Protein AF-A0A3N9US59-F1 (afdb_monomer_lite)

Organism: NCBI:txid720633

Structure (mmCIF, N/CA/C/O backbone):
data_AF-A0A3N9US59-F1
#
_entry.id   AF-A0A3N9US59-F1
#
loop_
_atom_site.group_PDB
_atom_site.id
_atom_site.type_symbol
_atom_site.label_atom_id
_atom_site.label_alt_id
_atom_site.label_comp_id
_atom_site.label_asym_id
_atom_site.label_entity_id
_atom_site.label_seq_id
_atom_site.pdbx_PDB_ins_code
_atom_site.Cartn_x
_atom_site.Cartn_y
_atom_site.Cart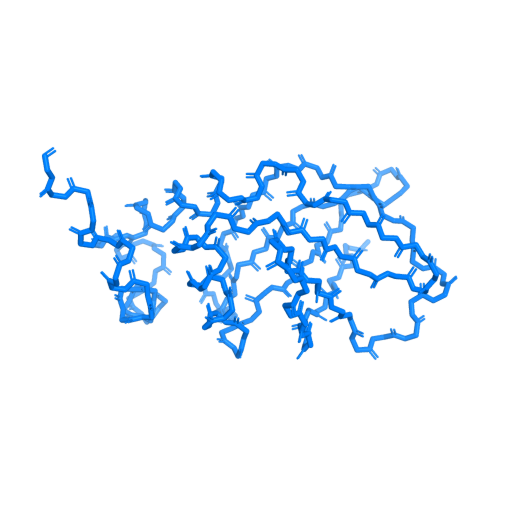n_z
_atom_site.occupancy
_atom_site.B_iso_or_equiv
_atom_site.auth_seq_id
_atom_site.auth_comp_id
_atom_site.auth_asym_id
_atom_site.auth_atom_id
_atom_site.pdbx_PDB_model_num
ATOM 1 N N . MET A 1 1 ? 19.021 8.739 -1.076 1.00 59.81 1 MET A N 1
ATOM 2 C CA . MET A 1 1 ? 17.761 9.333 -0.559 1.00 59.81 1 MET A CA 1
ATOM 3 C C . MET A 1 1 ? 16.686 8.454 -1.142 1.00 59.81 1 MET A C 1
ATOM 5 O O . MET A 1 1 ? 16.711 8.283 -2.350 1.00 59.81 1 MET A O 1
ATOM 9 N N . ARG A 1 2 ? 15.865 7.813 -0.308 1.00 83.31 2 ARG A N 1
ATOM 10 C CA . ARG A 1 2 ? 14.909 6.811 -0.794 1.00 83.31 2 ARG A CA 1
ATOM 11 C C . ARG A 1 2 ? 13.789 7.516 -1.550 1.00 83.31 2 ARG A C 1
ATOM 13 O O . ARG A 1 2 ? 13.284 8.521 -1.047 1.00 83.31 2 ARG A O 1
ATOM 20 N N . ASN A 1 3 ? 13.436 7.017 -2.730 1.00 91.38 3 ASN A N 1
ATOM 21 C CA . ASN A 1 3 ? 12.311 7.560 -3.480 1.00 91.38 3 ASN A CA 1
ATOM 22 C C . ASN A 1 3 ? 11.003 7.024 -2.894 1.00 91.38 3 ASN A C 1
ATOM 24 O O . ASN A 1 3 ? 10.934 5.877 -2.444 1.00 91.38 3 ASN A O 1
ATOM 28 N N . ILE A 1 4 ? 9.976 7.869 -2.892 1.00 93.25 4 ILE A N 1
ATOM 29 C CA . ILE A 1 4 ? 8.616 7.502 -2.502 1.00 93.25 4 ILE A CA 1
ATOM 30 C C . ILE A 1 4 ? 7.726 7.807 -3.693 1.00 93.25 4 ILE A C 1
ATOM 32 O O . ILE A 1 4 ? 7.566 8.969 -4.056 1.00 93.25 4 ILE A O 1
ATOM 36 N N . TYR A 1 5 ? 7.165 6.762 -4.285 1.00 94.19 5 TYR A N 1
ATOM 37 C CA . TYR A 1 5 ? 6.233 6.866 -5.392 1.00 94.19 5 TYR A CA 1
ATOM 38 C C . TYR A 1 5 ? 4.818 6.677 -4.867 1.00 94.19 5 TYR A C 1
ATOM 40 O O . TYR A 1 5 ? 4.463 5.602 -4.381 1.00 94.19 5 TYR A O 1
ATOM 48 N N . THR A 1 6 ? 4.005 7.721 -4.954 1.00 95.12 6 THR A N 1
ATOM 49 C CA . THR A 1 6 ? 2.625 7.675 -4.470 1.00 95.12 6 THR A CA 1
ATOM 50 C C . THR A 1 6 ? 1.707 7.076 -5.529 1.00 95.12 6 THR A C 1
ATOM 52 O O . THR A 1 6 ? 1.669 7.529 -6.676 1.00 95.12 6 THR A O 1
ATOM 55 N N . VAL A 1 7 ? 0.947 6.061 -5.128 1.00 95.94 7 VAL A N 1
ATOM 56 C CA . VAL A 1 7 ? -0.148 5.496 -5.914 1.00 95.94 7 VAL A CA 1
ATOM 57 C C . VAL A 1 7 ? -1.356 6.414 -5.788 1.00 95.94 7 VAL A C 1
ATOM 59 O O . VAL A 1 7 ? -1.834 6.681 -4.688 1.00 95.94 7 VAL A O 1
ATOM 62 N N . GLU A 1 8 ? -1.865 6.888 -6.921 1.00 91.00 8 GLU A N 1
ATOM 63 C CA . GLU A 1 8 ? -3.009 7.811 -6.952 1.00 91.00 8 GLU A CA 1
ATOM 64 C C . GLU A 1 8 ? -4.187 7.280 -7.769 1.00 91.00 8 GLU A C 1
ATOM 66 O O . GLU A 1 8 ? -5.315 7.743 -7.604 1.00 91.00 8 GLU A O 1
ATOM 71 N N . GLN A 1 9 ? -3.939 6.312 -8.652 1.00 93.94 9 GLN A N 1
ATOM 72 C CA . GLN A 1 9 ? -4.949 5.749 -9.537 1.00 93.94 9 GLN A CA 1
ATOM 73 C C . GLN A 1 9 ? -4.898 4.229 -9.497 1.00 93.94 9 GLN A C 1
ATOM 75 O O . GLN A 1 9 ? -3.841 3.626 -9.294 1.00 93.94 9 GLN A O 1
ATOM 80 N N . PHE A 1 10 ? -6.055 3.619 -9.722 1.00 96.44 10 PHE A N 1
ATOM 81 C CA . PHE A 1 10 ? -6.185 2.183 -9.866 1.00 96.44 10 PHE A CA 1
ATOM 82 C C . PHE A 1 10 ? -7.267 1.839 -10.887 1.00 96.44 10 PHE A C 1
ATOM 84 O O . PHE A 1 10 ? -8.225 2.591 -11.076 1.00 96.44 10 PHE A O 1
ATOM 91 N N . GLU A 1 11 ? -7.126 0.680 -11.515 1.00 96.88 11 GLU A N 1
ATOM 92 C CA . GLU A 1 11 ? -8.121 0.092 -12.401 1.00 96.88 11 GLU A CA 1
ATOM 93 C C . GLU A 1 11 ? -8.286 -1.391 -12.063 1.00 96.88 11 GLU A C 1
ATOM 95 O O . GLU A 1 11 ? -7.302 -2.107 -11.876 1.00 96.88 11 GLU A O 1
ATOM 100 N N . ILE A 1 12 ? -9.532 -1.860 -11.974 1.00 96.38 12 ILE A N 1
ATOM 101 C CA . ILE A 1 12 ? -9.834 -3.286 -11.816 1.00 96.38 12 ILE A CA 1
ATOM 102 C C . ILE A 1 12 ? -10.138 -3.863 -13.192 1.00 96.38 12 ILE A C 1
ATOM 104 O O . ILE A 1 12 ? -11.078 -3.432 -13.861 1.00 96.38 12 ILE A O 1
ATOM 108 N N . LEU A 1 13 ? -9.366 -4.870 -13.592 1.00 94.00 13 LEU A N 1
ATOM 109 C CA . LEU A 1 13 ? -9.515 -5.575 -14.859 1.00 94.00 13 LEU A CA 1
ATOM 110 C C . LEU A 1 13 ? -9.595 -7.077 -14.586 1.00 94.00 13 LEU A C 1
ATOM 112 O O . LEU A 1 13 ? -8.611 -7.706 -14.210 1.00 94.00 13 LEU A O 1
ATOM 116 N N . HIS A 1 14 ? -10.765 -7.675 -14.816 1.00 91.81 14 HIS A N 1
ATOM 117 C CA . HIS A 1 14 ? -11.026 -9.090 -14.520 1.00 91.81 14 HIS A CA 1
ATOM 118 C C . HIS A 1 14 ? -10.709 -9.453 -13.055 1.00 91.81 14 HIS A C 1
ATOM 120 O O . HIS A 1 14 ? -11.469 -9.068 -12.175 1.00 91.81 14 HIS A O 1
ATOM 126 N N . ASN A 1 15 ? -9.619 -10.188 -12.806 1.00 95.62 15 ASN A N 1
ATOM 127 C CA . ASN A 1 15 ? -9.175 -10.628 -11.478 1.00 95.62 15 ASN A CA 1
ATOM 128 C C . ASN A 1 15 ? -7.901 -9.896 -11.018 1.00 95.62 15 ASN A C 1
ATOM 130 O O . ASN A 1 15 ? -7.098 -10.427 -10.257 1.00 95.62 15 ASN A O 1
ATOM 134 N N . GLU A 1 16 ? -7.662 -8.704 -11.555 1.00 98.06 16 GLU A N 1
ATOM 135 C CA . GLU A 1 16 ? -6.418 -7.967 -11.378 1.00 98.06 16 GLU A CA 1
ATOM 136 C C . GLU A 1 16 ? -6.724 -6.534 -10.952 1.00 98.06 16 GLU A C 1
ATOM 138 O O . GLU A 1 16 ? -7.649 -5.907 -11.473 1.00 98.06 16 GLU A O 1
ATOM 143 N N . LEU A 1 17 ? -5.913 -6.001 -10.041 1.00 98.19 17 LEU A N 1
ATOM 144 C CA . LEU A 1 17 ? -5.943 -4.597 -9.645 1.00 98.19 17 LEU A CA 1
ATOM 145 C C . LEU A 1 17 ? -4.646 -3.932 -10.106 1.00 98.19 17 LEU A C 1
ATOM 147 O O . LEU A 1 17 ? -3.554 -4.322 -9.696 1.00 98.19 17 LEU A O 1
ATOM 151 N N . HIS A 1 18 ? -4.768 -2.955 -10.997 1.00 97.75 18 HIS A N 1
ATOM 152 C CA . HIS A 1 18 ? -3.647 -2.271 -11.632 1.00 97.75 18 HIS A CA 1
ATOM 153 C C . HIS A 1 18 ? -3.513 -0.879 -11.034 1.00 97.75 18 HIS A C 1
ATOM 155 O O . HIS A 1 18 ? -4.349 -0.014 -11.274 1.00 97.75 18 HIS A O 1
ATOM 161 N N . PHE A 1 19 ? -2.457 -0.656 -10.264 1.00 97.06 19 PHE A N 1
ATOM 162 C CA . PHE A 1 19 ? -2.108 0.638 -9.697 1.00 97.06 19 PHE A CA 1
ATOM 163 C C . PHE A 1 19 ? -1.296 1.471 -10.684 1.00 97.06 19 PHE A C 1
ATOM 165 O O . PHE A 1 19 ? -0.518 0.938 -11.477 1.00 97.06 19 PHE A O 1
ATOM 172 N N . SER A 1 20 ? -1.442 2.790 -10.605 1.00 94.19 20 SER A N 1
ATOM 173 C CA . SER A 1 20 ? -0.666 3.753 -11.388 1.00 94.19 20 SER A CA 1
ATOM 174 C C . SER A 1 20 ? -0.166 4.904 -10.515 1.00 94.19 20 SER A C 1
ATOM 176 O O . SER A 1 20 ? -0.832 5.348 -9.573 1.00 94.19 20 SER A O 1
ATOM 178 N N . LEU A 1 21 ? 1.031 5.380 -10.853 1.00 90.81 21 LEU A N 1
ATOM 179 C CA . LEU A 1 21 ? 1.689 6.525 -10.226 1.00 90.81 21 LEU A CA 1
ATOM 180 C C . LEU A 1 21 ? 1.265 7.825 -10.928 1.00 90.81 21 LEU A C 1
ATOM 182 O O . LEU A 1 21 ? 0.973 7.816 -12.121 1.00 90.81 21 LEU A O 1
ATOM 186 N N . ASN A 1 22 ? 1.282 8.950 -10.213 1.00 74.00 22 ASN A N 1
ATOM 187 C CA . ASN A 1 22 ? 1.038 10.284 -10.796 1.00 74.00 22 ASN A CA 1
ATOM 188 C C . ASN A 1 22 ? 2.230 10.807 -11.623 1.00 74.0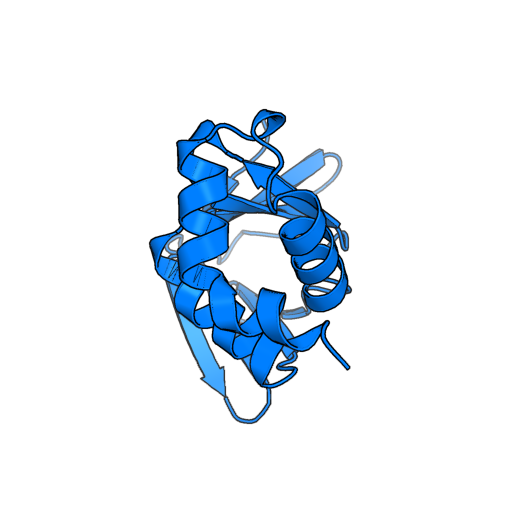0 22 ASN A C 1
ATOM 190 O O . ASN A 1 22 ? 2.121 11.725 -12.435 1.00 74.00 22 ASN A O 1
ATOM 194 N N . GLU A 1 23 ? 3.406 10.224 -11.422 1.00 70.06 23 GLU A N 1
ATOM 195 C CA . GLU A 1 23 ? 4.628 10.653 -12.086 1.00 70.06 23 GLU A CA 1
ATOM 196 C C . GLU A 1 23 ? 4.729 10.072 -13.502 1.00 70.06 23 GLU A C 1
ATOM 198 O O . GLU A 1 23 ? 4.294 8.950 -13.765 1.00 70.06 23 GLU A O 1
ATOM 203 N N . ASN A 1 24 ? 5.365 10.808 -14.423 1.00 64.38 24 ASN A N 1
ATOM 204 C CA . ASN A 1 24 ? 5.745 10.273 -15.733 1.00 64.38 24 ASN A CA 1
ATOM 205 C C . ASN A 1 24 ? 6.779 9.148 -15.537 1.00 64.38 24 ASN A C 1
ATOM 207 O O . ASN A 1 24 ? 7.987 9.373 -15.586 1.00 64.38 24 ASN A O 1
ATOM 211 N N . GLY A 1 25 ? 6.294 7.926 -15.319 1.00 59.91 25 GLY A N 1
ATOM 212 C CA . GLY A 1 25 ? 7.080 6.760 -14.912 1.00 59.91 25 GLY A CA 1
ATOM 213 C C . GLY A 1 25 ? 8.015 6.182 -15.974 1.00 59.91 25 GLY A C 1
ATOM 214 O O . GLY A 1 25 ? 8.558 5.104 -15.776 1.00 59.91 25 GLY A O 1
ATOM 215 N N . ALA A 1 26 ? 8.244 6.871 -17.095 1.00 61.72 26 ALA A N 1
ATOM 216 C CA . ALA A 1 26 ? 9.034 6.357 -18.217 1.00 61.72 26 ALA A CA 1
ATOM 217 C C . ALA A 1 26 ? 10.497 6.009 -17.858 1.00 61.72 26 ALA A C 1
ATOM 219 O O . ALA A 1 26 ? 11.149 5.302 -18.623 1.00 61.72 26 ALA A O 1
ATOM 220 N N . ALA A 1 27 ? 11.012 6.484 -16.717 1.00 74.00 27 ALA A N 1
ATOM 221 C CA . ALA A 1 27 ? 12.360 6.185 -16.228 1.00 74.00 27 ALA A CA 1
ATOM 222 C C . ALA A 1 27 ? 12.400 5.411 -14.894 1.00 74.00 27 ALA A C 1
ATOM 224 O O . ALA A 1 27 ? 13.494 5.117 -14.417 1.00 74.00 27 ALA A O 1
ATOM 225 N N . ILE A 1 28 ? 11.254 5.080 -14.286 1.00 87.56 28 ILE A N 1
ATOM 226 C CA . ILE A 1 28 ? 11.229 4.376 -12.996 1.00 87.56 28 ILE A CA 1
ATOM 227 C C . ILE A 1 28 ? 11.561 2.902 -13.238 1.00 87.56 28 ILE A C 1
ATOM 229 O O . ILE A 1 28 ? 10.932 2.239 -14.063 1.00 87.56 28 ILE A O 1
ATOM 233 N N . GLN A 1 29 ? 12.566 2.393 -12.527 1.00 90.56 29 GLN A N 1
ATOM 234 C CA . GLN A 1 29 ? 13.040 1.015 -12.645 1.00 90.56 29 GLN A CA 1
ATOM 235 C C . GLN A 1 29 ? 13.094 0.382 -11.262 1.00 90.56 29 GLN A C 1
ATOM 237 O O . GLN A 1 29 ? 14.089 0.493 -10.552 1.00 90.56 29 GLN A O 1
ATOM 242 N N . ILE A 1 30 ? 11.995 -0.273 -10.896 1.00 93.06 30 ILE A N 1
ATOM 243 C CA . ILE A 1 30 ? 11.821 -0.883 -9.582 1.00 93.06 30 ILE A CA 1
ATOM 244 C C . ILE A 1 30 ? 11.539 -2.380 -9.689 1.00 93.06 30 ILE A C 1
ATOM 246 O O . ILE A 1 30 ? 10.878 -2.833 -10.631 1.00 93.06 30 ILE A O 1
ATOM 250 N N . THR A 1 31 ? 11.994 -3.133 -8.692 1.00 95.25 31 THR A N 1
ATOM 251 C CA . THR A 1 31 ? 11.704 -4.561 -8.534 1.00 95.25 31 THR A CA 1
ATOM 252 C C . THR A 1 31 ? 10.879 -4.783 -7.263 1.00 95.25 31 THR A C 1
ATOM 254 O O . THR A 1 31 ? 11.287 -4.326 -6.197 1.00 95.25 31 THR A O 1
ATOM 257 N N . PRO A 1 32 ? 9.723 -5.466 -7.340 1.00 96.50 32 PRO A N 1
ATOM 258 C CA . PRO A 1 32 ? 8.912 -5.810 -6.171 1.00 96.50 32 PRO A CA 1
ATOM 259 C C . PRO A 1 32 ? 9.703 -6.606 -5.118 1.00 96.50 32 PRO A C 1
ATOM 261 O O . PRO A 1 32 ? 10.298 -7.623 -5.465 1.00 96.50 32 PRO A O 1
ATOM 264 N N . ALA A 1 33 ? 9.692 -6.168 -3.850 1.00 96.00 33 ALA A N 1
ATOM 265 C CA . ALA A 1 33 ? 10.460 -6.811 -2.771 1.00 96.00 33 ALA A CA 1
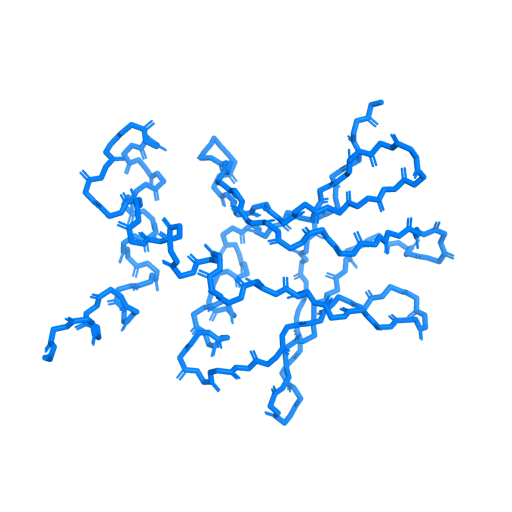ATOM 266 C C . ALA A 1 33 ? 9.615 -7.683 -1.819 1.00 96.00 33 ALA A C 1
ATOM 268 O O . ALA A 1 33 ? 10.170 -8.367 -0.963 1.00 96.00 33 ALA A O 1
ATOM 269 N N . GLY A 1 34 ? 8.288 -7.684 -1.969 1.00 96.25 34 GLY A N 1
ATOM 270 C CA . GLY A 1 34 ? 7.397 -8.624 -1.287 1.00 96.25 34 GLY A CA 1
ATOM 271 C C . GLY A 1 34 ? 7.119 -8.330 0.182 1.00 96.25 34 GLY A C 1
ATOM 272 O O . GLY A 1 34 ? 6.845 -9.271 0.918 1.00 96.25 34 GLY A O 1
ATOM 273 N N . GLN A 1 35 ? 7.212 -7.067 0.609 1.00 98.19 35 GLN A N 1
ATOM 274 C CA . GLN A 1 35 ? 6.954 -6.656 1.991 1.00 98.19 35 GLN A CA 1
ATOM 275 C C . GLN A 1 35 ? 6.089 -5.395 2.043 1.00 98.19 35 GLN A C 1
ATOM 277 O O . GLN A 1 35 ? 6.367 -4.425 1.329 1.00 98.19 35 GLN A O 1
ATOM 282 N N . VAL A 1 36 ? 5.088 -5.398 2.931 1.00 98.50 36 VAL A N 1
ATOM 283 C CA . VAL A 1 36 ? 4.249 -4.231 3.244 1.00 98.50 36 VAL A CA 1
ATOM 284 C C . VAL A 1 36 ? 4.537 -3.761 4.672 1.00 98.50 36 VAL A C 1
ATOM 286 O O . VAL A 1 36 ? 4.590 -4.556 5.605 1.00 98.50 36 VAL A O 1
ATOM 289 N N . ILE A 1 37 ? 4.717 -2.455 4.859 1.00 98.06 37 ILE A N 1
ATOM 290 C CA . ILE A 1 37 ? 4.863 -1.811 6.171 1.00 98.06 37 ILE A CA 1
ATOM 291 C C . ILE A 1 37 ? 3.857 -0.666 6.316 1.00 98.06 37 ILE A C 1
ATOM 293 O O . ILE A 1 37 ? 3.298 -0.184 5.332 1.00 98.06 37 ILE A O 1
ATOM 297 N N . ALA A 1 38 ? 3.627 -0.214 7.546 1.00 97.88 38 ALA A N 1
ATOM 298 C CA . ALA A 1 38 ? 2.789 0.948 7.822 1.00 97.88 38 ALA A CA 1
ATOM 299 C C . ALA A 1 38 ? 3.632 2.227 7.924 1.00 97.88 38 ALA A C 1
ATOM 301 O O . ALA A 1 38 ? 4.691 2.229 8.554 1.00 97.88 38 ALA A O 1
ATOM 302 N N . ASP A 1 39 ? 3.122 3.316 7.357 1.00 97.69 39 ASP A N 1
ATOM 303 C CA . ASP A 1 39 ? 3.522 4.685 7.674 1.00 97.69 39 ASP A CA 1
ATOM 304 C C . ASP A 1 39 ? 2.312 5.378 8.310 1.00 97.69 39 ASP A C 1
ATOM 306 O O . ASP A 1 39 ? 1.433 5.929 7.635 1.00 97.69 39 ASP A O 1
ATOM 310 N N . SER A 1 40 ? 2.239 5.259 9.636 1.00 96.94 40 SER A N 1
ATOM 311 C CA . SER A 1 40 ? 1.119 5.741 10.440 1.00 96.94 40 SER A CA 1
ATOM 312 C C . SER A 1 40 ? 0.989 7.258 10.438 1.00 96.94 40 SER A C 1
ATOM 314 O O . SER A 1 40 ? -0.127 7.773 10.497 1.00 96.94 40 SER A O 1
ATOM 316 N N . ASP A 1 41 ? 2.115 7.971 10.354 1.00 96.62 41 ASP A N 1
ATOM 317 C CA . ASP A 1 41 ? 2.137 9.434 10.372 1.00 96.62 41 ASP A CA 1
ATOM 318 C C . ASP A 1 41 ? 1.503 10.003 9.097 1.00 96.62 41 ASP A C 1
ATOM 320 O O . ASP A 1 41 ? 0.832 11.034 9.144 1.00 96.62 41 ASP A O 1
ATOM 324 N N . GLN A 1 42 ? 1.668 9.302 7.971 1.00 96.75 42 GLN A N 1
ATOM 325 C CA . GLN A 1 42 ? 1.138 9.700 6.665 1.00 96.75 42 GLN A CA 1
ATOM 326 C C . GLN A 1 42 ? -0.170 8.998 6.281 1.00 96.75 42 GLN A C 1
ATOM 328 O O . GLN A 1 42 ? -0.647 9.181 5.161 1.00 96.75 42 GLN A O 1
ATOM 333 N N . LEU A 1 43 ? -0.753 8.194 7.180 1.00 97.94 43 LEU A N 1
ATOM 334 C CA . LEU A 1 43 ? -1.930 7.362 6.902 1.00 97.94 43 LEU A CA 1
ATOM 335 C C . LEU A 1 43 ? -1.779 6.571 5.592 1.00 97.94 43 LEU A C 1
ATOM 337 O O . LEU A 1 43 ? -2.613 6.656 4.683 1.00 97.94 43 LEU A O 1
ATOM 341 N N . SER A 1 44 ? -0.683 5.820 5.473 1.00 98.19 44 SER A N 1
ATOM 342 C CA . SER A 1 44 ? -0.404 5.044 4.267 1.00 98.19 44 SER A CA 1
ATOM 343 C C . SER A 1 44 ? 0.177 3.667 4.565 1.00 98.19 44 SER A C 1
ATOM 345 O O . SER A 1 44 ? 0.851 3.449 5.573 1.00 98.19 44 SER A O 1
ATOM 347 N N . PHE A 1 45 ? -0.079 2.733 3.652 1.00 98.75 45 PHE A N 1
ATOM 348 C CA . PHE A 1 45 ? 0.681 1.492 3.569 1.00 98.75 45 PHE A CA 1
ATOM 349 C C . PHE A 1 45 ? 1.826 1.679 2.584 1.00 98.75 45 PHE A C 1
ATOM 351 O O . PHE A 1 45 ? 1.685 2.373 1.579 1.00 98.75 45 PHE A O 1
ATOM 358 N N . ILE A 1 46 ? 2.961 1.058 2.860 1.00 98.38 46 ILE A N 1
ATOM 359 C CA . ILE A 1 46 ? 4.160 1.162 2.042 1.00 98.38 46 ILE A CA 1
ATOM 360 C C . ILE A 1 46 ? 4.550 -0.229 1.571 1.00 98.38 46 ILE A C 1
ATOM 362 O O . ILE A 1 46 ? 4.819 -1.101 2.390 1.00 98.38 46 ILE A O 1
ATOM 366 N N . TYR A 1 47 ? 4.644 -0.420 0.261 1.00 98.50 47 TYR A N 1
ATOM 367 C CA . TYR A 1 47 ? 5.247 -1.619 -0.310 1.00 98.50 47 TYR A CA 1
ATOM 368 C C . TYR A 1 47 ? 6.705 -1.352 -0.675 1.00 98.50 47 TYR A C 1
ATOM 370 O O . TYR A 1 47 ? 7.022 -0.352 -1.331 1.00 98.50 47 TYR A O 1
ATOM 378 N N . LEU A 1 48 ? 7.596 -2.244 -0.248 1.00 97.69 48 LEU A N 1
ATOM 379 C CA . LEU A 1 48 ? 9.023 -2.122 -0.518 1.00 97.69 48 LEU A CA 1
ATOM 380 C C . LEU A 1 48 ? 9.358 -2.553 -1.946 1.00 97.69 48 LEU A C 1
ATOM 382 O O . LEU A 1 48 ? 8.889 -3.583 -2.440 1.00 97.69 48 LEU A O 1
ATOM 386 N N . VAL A 1 49 ? 10.223 -1.776 -2.592 1.00 96.62 49 VAL A N 1
ATOM 387 C CA . VAL A 1 49 ? 10.775 -2.096 -3.906 1.00 96.62 49 VAL A CA 1
ATOM 388 C C . VAL A 1 49 ? 12.277 -1.837 -3.938 1.00 96.62 49 VAL A C 1
ATOM 390 O O . VAL A 1 49 ? 12.781 -0.929 -3.278 1.00 96.62 49 VAL A O 1
ATOM 393 N N . GLU A 1 50 ? 13.005 -2.633 -4.708 1.00 95.50 50 GLU A N 1
ATOM 394 C CA . GLU A 1 50 ? 14.421 -2.396 -4.986 1.00 95.50 50 GLU A CA 1
ATOM 395 C C . GLU A 1 50 ? 14.555 -1.432 -6.165 1.00 95.50 50 GLU A C 1
ATOM 397 O O . GLU A 1 50 ? 13.922 -1.626 -7.203 1.00 95.50 50 GLU A O 1
ATOM 402 N N . GLU A 1 51 ? 15.400 -0.415 -6.023 1.00 92.56 51 GLU A N 1
ATOM 403 C CA . GLU A 1 51 ? 15.751 0.528 -7.081 1.00 92.56 51 GLU A CA 1
ATOM 404 C C . GLU A 1 51 ? 17.280 0.643 -7.162 1.00 92.56 51 GLU A C 1
ATOM 406 O O . GLU A 1 51 ? 17.944 1.289 -6.344 1.00 92.56 51 GLU A O 1
ATOM 411 N N . GLY A 1 52 ? 17.874 -0.041 -8.142 1.00 88.69 52 GLY A N 1
ATOM 412 C CA . GLY A 1 52 ? 19.327 -0.174 -8.232 1.00 88.69 52 GLY A CA 1
ATOM 413 C C . GLY A 1 52 ? 19.897 -0.965 -7.050 1.00 88.69 52 GLY A C 1
ATOM 414 O O . GLY A 1 52 ? 19.693 -2.169 -6.968 1.00 88.69 52 GLY A O 1
ATOM 415 N N . ASN A 1 53 ? 20.629 -0.289 -6.157 1.00 85.62 53 ASN A N 1
ATOM 416 C CA . ASN A 1 53 ? 21.241 -0.890 -4.960 1.00 85.62 53 ASN A CA 1
ATOM 417 C C . ASN A 1 53 ? 20.607 -0.387 -3.646 1.00 85.62 53 ASN A C 1
ATOM 419 O O . ASN A 1 53 ? 21.158 -0.629 -2.571 1.00 85.62 53 ASN A O 1
ATOM 423 N N . GLU A 1 54 ? 19.503 0.361 -3.716 1.00 90.94 54 GLU A N 1
ATOM 424 C CA . GLU A 1 54 ? 18.784 0.885 -2.549 1.00 90.94 54 GLU A CA 1
ATOM 425 C C . GLU A 1 54 ? 17.325 0.400 -2.538 1.00 90.94 54 GLU A C 1
ATOM 427 O O . GLU A 1 54 ? 16.812 -0.110 -3.533 1.00 90.94 54 GLU A O 1
ATOM 432 N N . PHE A 1 55 ? 16.654 0.573 -1.397 1.00 91.94 55 PHE A N 1
ATOM 433 C CA . PHE A 1 55 ? 15.204 0.415 -1.308 1.00 91.94 55 PHE A CA 1
ATOM 434 C C . PHE A 1 55 ? 14.507 1.751 -1.563 1.00 91.94 55 PHE A C 1
ATOM 436 O O . PHE A 1 55 ? 14.877 2.773 -0.976 1.00 91.94 55 PHE A O 1
ATOM 443 N N . SER A 1 56 ? 13.451 1.686 -2.362 1.00 94.62 56 SER A N 1
ATOM 444 C CA . SER A 1 56 ? 12.469 2.740 -2.597 1.00 94.62 56 SER A CA 1
ATOM 445 C C . SER A 1 56 ? 11.080 2.219 -2.222 1.00 94.62 56 SER A C 1
ATOM 447 O O . SER A 1 56 ? 10.906 1.040 -1.897 1.00 94.62 56 SER A O 1
ATOM 449 N N . TYR A 1 57 ? 10.090 3.105 -2.207 1.00 95.94 57 TYR A N 1
ATOM 450 C CA . TYR A 1 57 ? 8.774 2.827 -1.639 1.00 95.94 57 TYR A CA 1
ATOM 451 C C . TYR A 1 57 ? 7.660 3.108 -2.641 1.00 95.94 57 TYR A C 1
ATOM 453 O O . TYR A 1 57 ? 7.659 4.152 -3.291 1.00 95.94 57 TYR A O 1
ATOM 461 N N . LEU A 1 58 ? 6.679 2.210 -2.705 1.00 96.88 58 LEU A N 1
ATOM 462 C CA . LEU A 1 58 ? 5.357 2.513 -3.248 1.00 96.88 58 LEU A CA 1
ATOM 463 C C . LEU A 1 58 ? 4.436 2.865 -2.078 1.00 96.88 58 LEU A C 1
ATOM 465 O O . LEU A 1 58 ? 4.192 2.018 -1.220 1.00 96.88 58 LEU A O 1
ATOM 469 N N . SER A 1 59 ? 3.952 4.105 -2.027 1.00 97.50 59 SER A N 1
ATOM 470 C CA . SER A 1 59 ? 3.019 4.562 -0.997 1.00 97.50 59 SER A CA 1
ATOM 471 C C . SER A 1 59 ? 1.579 4.413 -1.471 1.00 97.50 59 SER A C 1
ATOM 473 O O . SER A 1 59 ? 1.212 4.871 -2.552 1.00 97.50 59 SER A O 1
ATOM 475 N N . PHE A 1 60 ? 0.771 3.782 -0.629 1.00 98.38 60 PHE A N 1
ATOM 476 C CA . PHE A 1 60 ? -0.649 3.520 -0.794 1.00 98.38 60 PHE A CA 1
ATOM 477 C C . PHE A 1 60 ? -1.410 4.372 0.231 1.00 98.38 60 PHE A C 1
ATOM 479 O O . PHE A 1 60 ? -1.692 3.905 1.346 1.00 98.38 60 PHE A O 1
ATOM 486 N N . PRO A 1 61 ? -1.679 5.650 -0.095 1.00 98.00 61 PRO A N 1
ATOM 487 C CA . PRO A 1 61 ? -2.336 6.577 0.816 1.00 98.00 61 PRO A CA 1
ATOM 488 C C . PRO A 1 61 ? -3.787 6.171 1.072 1.00 98.00 61 PRO A C 1
ATOM 490 O O . PRO A 1 61 ? -4.400 5.457 0.277 1.00 98.00 61 PRO A O 1
ATOM 493 N N . GLN A 1 62 ? -4.370 6.695 2.150 1.00 98.06 62 GLN A N 1
ATOM 494 C CA . GLN A 1 62 ? -5.760 6.421 2.521 1.00 98.06 62 GLN A CA 1
ATOM 495 C C . GLN A 1 62 ? -6.767 6.593 1.369 1.00 98.06 62 GLN A C 1
ATOM 497 O O . GLN A 1 62 ? -7.736 5.842 1.278 1.00 98.06 62 GLN A O 1
ATOM 502 N N . SER A 1 63 ? -6.524 7.528 0.444 1.00 96.75 63 SER A N 1
ATOM 503 C CA . SER A 1 63 ? -7.388 7.764 -0.721 1.00 96.75 63 SER A CA 1
ATOM 504 C C . SER A 1 63 ? -7.574 6.543 -1.626 1.00 96.75 63 SER A C 1
ATOM 506 O O . SER A 1 63 ? -8.573 6.486 -2.343 1.00 96.75 63 SER A O 1
ATOM 508 N N . ILE A 1 64 ? -6.655 5.571 -1.599 1.00 97.25 64 ILE A N 1
ATOM 509 C CA . ILE A 1 64 ? -6.763 4.351 -2.404 1.00 97.25 64 ILE A CA 1
ATOM 510 C C . ILE A 1 64 ? -7.244 3.141 -1.594 1.00 97.25 64 ILE A C 1
ATOM 512 O O . ILE A 1 64 ? -7.490 2.096 -2.190 1.00 97.25 64 ILE A O 1
ATOM 516 N N . TRP A 1 65 ? -7.386 3.226 -0.264 1.00 98.50 65 TRP A N 1
ATOM 517 C CA . TRP A 1 65 ? -7.598 2.040 0.585 1.00 98.50 65 TRP A CA 1
ATOM 518 C C . TRP A 1 65 ? -8.865 1.255 0.246 1.00 98.50 65 TRP A C 1
ATOM 520 O O . TRP A 1 65 ? -8.833 0.030 0.276 1.00 98.50 65 TRP A O 1
ATOM 530 N N . SER A 1 66 ? -9.924 1.921 -0.215 1.00 97.88 66 SER A N 1
ATOM 531 C CA . SER A 1 66 ? -11.125 1.245 -0.729 1.00 97.88 66 SER A CA 1
ATOM 532 C C . SER A 1 66 ? -10.837 0.246 -1.868 1.00 97.88 66 SER A C 1
ATOM 534 O O . SER A 1 66 ? -11.552 -0.746 -2.024 1.00 97.88 66 SER A O 1
ATOM 536 N N . SER A 1 67 ? -9.776 0.464 -2.656 1.00 98.25 67 SER A N 1
ATOM 537 C CA . SER A 1 67 ? -9.296 -0.497 -3.660 1.00 98.25 67 SER A CA 1
ATOM 538 C C . SER A 1 67 ? -8.518 -1.658 -3.040 1.00 98.25 67 SER A C 1
ATOM 540 O O . SER A 1 67 ? -8.623 -2.779 -3.526 1.00 98.25 67 SER A O 1
ATOM 542 N N . LEU A 1 68 ? -7.800 -1.429 -1.936 1.00 98.69 68 LEU A N 1
ATOM 543 C CA . LEU A 1 68 ? -7.118 -2.483 -1.178 1.00 98.69 68 LEU A CA 1
ATOM 544 C C . LEU A 1 68 ? -8.116 -3.390 -0.454 1.00 98.69 68 LEU A C 1
ATOM 546 O O . LEU A 1 68 ? -7.906 -4.594 -0.357 1.00 98.69 68 LEU A O 1
ATOM 550 N N . VAL A 1 69 ? -9.232 -2.835 0.015 1.00 98.50 69 VAL A N 1
ATOM 551 C CA . VAL A 1 69 ? -10.337 -3.639 0.547 1.00 98.50 69 VAL A CA 1
ATOM 552 C C . VAL A 1 69 ? -10.871 -4.564 -0.548 1.00 98.50 69 VAL A C 1
ATOM 554 O O . VAL A 1 69 ? -10.947 -5.770 -0.336 1.00 98.50 69 VAL A O 1
ATOM 557 N N . GLN A 1 70 ? -11.151 -4.037 -1.746 1.00 97.94 70 GLN A N 1
ATOM 558 C CA . GLN A 1 70 ? -11.591 -4.851 -2.889 1.00 97.94 70 GLN A CA 1
ATOM 559 C C . GLN A 1 70 ? -10.550 -5.899 -3.306 1.00 97.94 70 GLN A C 1
ATOM 561 O O . GLN A 1 70 ? -10.921 -7.028 -3.621 1.00 97.94 70 GLN A O 1
ATOM 566 N N . LEU A 1 71 ? -9.261 -5.543 -3.274 1.00 98.31 71 LEU A N 1
ATOM 567 C CA . LEU A 1 71 ? -8.141 -6.448 -3.534 1.00 98.31 71 LEU A CA 1
ATOM 568 C C . LEU A 1 71 ? -8.204 -7.685 -2.637 1.00 98.31 71 LEU A C 1
ATOM 570 O O . LEU A 1 71 ? -8.142 -8.802 -3.143 1.00 98.31 71 LEU A O 1
ATOM 574 N N . LEU A 1 72 ? -8.366 -7.481 -1.327 1.00 98.19 72 LEU A N 1
ATOM 575 C CA . LEU A 1 72 ? -8.420 -8.566 -0.350 1.00 98.19 72 LEU A CA 1
ATOM 576 C C . LEU A 1 72 ? -9.751 -9.329 -0.405 1.00 98.19 72 LEU A C 1
ATOM 578 O O . LEU A 1 72 ? -9.751 -10.553 -0.391 1.00 98.19 72 LEU A O 1
ATOM 582 N N . GLN A 1 73 ? -10.888 -8.635 -0.527 1.00 96.81 73 GLN A N 1
ATOM 583 C CA . GLN A 1 73 ? -12.212 -9.273 -0.572 1.00 96.81 73 GLN A CA 1
ATOM 584 C C . GLN A 1 73 ? -12.411 -10.194 -1.777 1.00 96.81 73 GLN A C 1
ATOM 586 O O . GLN A 1 73 ? -13.159 -11.168 -1.694 1.00 96.81 73 GLN A O 1
ATOM 591 N N . HIS A 1 74 ? -11.814 -9.840 -2.913 1.00 96.50 74 HIS A N 1
ATOM 592 C CA . HIS A 1 74 ? -11.988 -10.558 -4.172 1.00 96.50 74 HIS A CA 1
ATOM 593 C C . HIS A 1 74 ? -10.740 -11.330 -4.594 1.00 96.50 74 HIS A C 1
ATOM 595 O O . HIS A 1 74 ? -10.716 -11.847 -5.707 1.00 96.50 74 HIS A O 1
ATOM 601 N N . GLU A 1 75 ? -9.722 -11.396 -3.729 1.00 96.56 75 GLU A N 1
ATOM 602 C CA . GLU A 1 75 ? -8.451 -12.073 -4.003 1.00 96.56 75 GLU A CA 1
ATOM 603 C C . GLU A 1 75 ? -7.850 -11.645 -5.357 1.00 96.56 75 GLU A C 1
ATOM 605 O O . GLU A 1 75 ? -7.361 -12.462 -6.145 1.00 96.56 75 GLU A O 1
ATOM 610 N N . LEU A 1 76 ? -7.922 -10.341 -5.663 1.00 98.38 76 LEU A N 1
ATOM 611 C CA . LEU A 1 76 ? -7.376 -9.823 -6.916 1.00 98.38 76 LEU A CA 1
ATOM 612 C C . LEU A 1 76 ? -5.850 -9.924 -6.877 1.00 98.38 76 LEU A C 1
ATOM 614 O O . LEU A 1 76 ? -5.220 -9.849 -5.820 1.00 98.38 76 LEU A O 1
ATOM 618 N N . THR A 1 77 ? -5.233 -10.064 -8.043 1.00 98.44 77 THR A N 1
ATOM 619 C CA . THR A 1 77 ? -3.775 -10.029 -8.152 1.00 98.44 77 THR A CA 1
ATOM 620 C C . THR A 1 77 ? -3.319 -8.575 -8.351 1.00 98.44 77 THR A C 1
ATOM 622 O O . THR A 1 77 ? -3.755 -7.938 -9.319 1.00 98.44 77 THR A O 1
ATOM 625 N N . PRO A 1 78 ? -2.477 -8.012 -7.463 1.00 98.50 78 PRO A N 1
ATOM 626 C CA . PRO A 1 78 ? -2.076 -6.612 -7.529 1.00 98.50 78 PRO A CA 1
ATOM 627 C C . PRO A 1 78 ? -0.875 -6.399 -8.450 1.00 98.50 78 PRO A C 1
ATOM 629 O O . PRO A 1 78 ? 0.119 -7.124 -8.402 1.00 98.50 78 PRO A O 1
ATOM 632 N N . TYR A 1 79 ? -0.934 -5.346 -9.259 1.00 98.12 79 TYR A N 1
ATOM 633 C CA . TYR A 1 79 ? 0.147 -4.950 -10.154 1.00 98.12 79 TYR A CA 1
ATOM 634 C C . TYR A 1 79 ? 0.379 -3.449 -10.111 1.00 98.12 79 TYR A C 1
ATOM 636 O O . TYR A 1 79 ? -0.563 -2.676 -9.980 1.00 98.12 79 TYR A O 1
ATOM 644 N N . ILE A 1 80 ? 1.627 -3.031 -10.301 1.00 96.50 80 ILE A N 1
ATOM 645 C CA . ILE A 1 80 ? 1.982 -1.639 -10.584 1.00 96.50 80 ILE A CA 1
ATOM 646 C C . ILE A 1 80 ? 2.268 -1.482 -12.080 1.00 96.50 80 ILE A C 1
ATOM 648 O O . ILE A 1 80 ? 3.011 -2.276 -12.669 1.00 96.50 80 ILE A O 1
ATOM 652 N N . VAL A 1 81 ? 1.666 -0.466 -12.695 1.00 93.94 81 VAL A N 1
ATOM 653 C CA . VAL A 1 81 ? 1.879 -0.096 -14.097 1.00 93.94 81 VAL A CA 1
ATOM 654 C C . VAL A 1 81 ? 2.822 1.101 -14.155 1.00 93.94 81 VAL A C 1
ATOM 656 O O . VAL A 1 81 ? 2.564 2.147 -13.560 1.00 93.94 81 VAL A O 1
ATOM 659 N N . ILE A 1 82 ? 3.942 0.941 -14.862 1.00 89.81 82 ILE A N 1
ATOM 660 C CA . ILE A 1 82 ? 4.998 1.949 -14.992 1.00 89.81 82 ILE A CA 1
ATOM 661 C C . ILE A 1 82 ? 5.390 2.048 -16.463 1.00 89.81 82 ILE A C 1
ATOM 663 O O . ILE A 1 82 ? 6.024 1.152 -17.024 1.00 89.81 82 ILE A O 1
ATOM 667 N N . GLY A 1 83 ? 4.997 3.147 -17.108 1.00 85.69 83 GLY A N 1
ATOM 668 C CA . GLY A 1 83 ? 5.157 3.291 -18.553 1.00 85.69 83 GLY A CA 1
ATOM 669 C C . GLY A 1 83 ? 4.413 2.176 -19.294 1.00 85.69 83 GLY A C 1
ATOM 670 O O . GLY A 1 83 ? 3.197 2.067 -19.182 1.00 85.69 83 GLY A O 1
ATOM 671 N N . ASN A 1 84 ? 5.151 1.342 -20.031 1.00 85.38 84 ASN A N 1
ATOM 672 C CA . ASN A 1 84 ? 4.596 0.195 -20.764 1.00 85.38 84 ASN A CA 1
ATOM 673 C C . ASN A 1 84 ? 4.805 -1.143 -20.036 1.00 85.38 84 ASN A C 1
ATOM 675 O O . ASN A 1 84 ? 4.469 -2.194 -20.582 1.00 85.38 84 ASN A O 1
ATOM 679 N N . GLU A 1 85 ? 5.406 -1.123 -18.846 1.00 90.25 85 GLU A N 1
ATOM 680 C CA . GLU A 1 85 ? 5.630 -2.319 -18.046 1.00 90.25 85 GLU A CA 1
ATOM 681 C C . GLU A 1 85 ? 4.568 -2.465 -16.964 1.00 90.25 85 GLU A C 1
ATOM 683 O O . GLU A 1 85 ? 4.062 -1.493 -16.403 1.00 90.25 85 GLU A O 1
ATOM 688 N N . ARG A 1 86 ? 4.281 -3.721 -16.640 1.00 92.44 86 ARG A N 1
ATOM 689 C CA . ARG A 1 86 ? 3.412 -4.116 -15.543 1.00 92.44 86 ARG A CA 1
ATOM 690 C C . ARG A 1 86 ? 4.175 -5.114 -14.682 1.00 92.44 86 ARG A C 1
ATOM 692 O O . ARG A 1 86 ? 4.702 -6.094 -15.207 1.00 92.44 86 ARG A O 1
ATOM 699 N N . LYS A 1 87 ? 4.249 -4.859 -13.376 1.00 96.19 87 LYS A N 1
ATOM 700 C CA . LYS A 1 87 ? 4.972 -5.705 -12.415 1.00 96.19 87 LYS A CA 1
ATOM 701 C C . LYS A 1 87 ? 4.026 -6.152 -11.312 1.00 96.19 87 LYS A C 1
ATOM 703 O O . LYS A 1 87 ? 3.298 -5.328 -10.768 1.00 96.19 87 LYS A O 1
ATOM 708 N N . GLU A 1 88 ? 4.016 -7.445 -11.015 1.00 98.06 88 GLU A N 1
ATOM 709 C CA . GLU A 1 88 ? 3.205 -8.003 -9.930 1.00 98.06 88 GLU A CA 1
ATOM 710 C C . GLU A 1 88 ? 3.763 -7.572 -8.578 1.00 98.06 88 GLU A C 1
ATOM 712 O O . GLU A 1 88 ? 4.970 -7.658 -8.350 1.00 98.06 88 GLU A O 1
ATOM 717 N N . LEU A 1 89 ? 2.900 -7.131 -7.670 1.00 98.50 89 LEU A N 1
ATOM 718 C CA . LEU A 1 89 ? 3.286 -6.865 -6.290 1.00 98.50 89 LEU A CA 1
ATOM 719 C C . LEU A 1 89 ? 3.210 -8.183 -5.516 1.00 98.50 89 LEU A C 1
ATOM 721 O O . LEU A 1 89 ? 2.231 -8.475 -4.835 1.00 98.50 89 LEU A O 1
ATOM 725 N N . VAL A 1 90 ? 4.231 -9.018 -5.701 1.00 97.88 90 VAL A N 1
ATOM 726 C CA . VAL A 1 90 ? 4.319 -10.344 -5.072 1.00 97.88 90 VAL A CA 1
ATOM 727 C C . VAL A 1 90 ? 4.117 -10.255 -3.555 1.00 97.88 90 VAL A C 1
ATOM 729 O O . VAL A 1 90 ? 4.548 -9.294 -2.927 1.00 97.88 90 VAL A O 1
ATOM 732 N N . ASN A 1 91 ? 3.450 -11.246 -2.962 1.00 98.25 91 ASN A N 1
ATOM 733 C CA . ASN A 1 91 ? 3.118 -11.320 -1.528 1.00 98.25 91 ASN A CA 1
ATOM 734 C C . ASN A 1 91 ? 2.282 -10.155 -0.964 1.00 98.25 91 ASN A C 1
ATOM 736 O O . ASN A 1 91 ? 2.038 -10.118 0.237 1.00 98.25 91 ASN A O 1
ATOM 740 N N . PHE A 1 92 ? 1.835 -9.202 -1.785 1.00 98.62 92 PHE A N 1
ATOM 741 C CA . PHE A 1 92 ? 1.196 -7.988 -1.280 1.00 98.62 92 PHE A CA 1
ATOM 742 C C . PHE A 1 92 ? -0.081 -8.281 -0.487 1.00 98.62 92 PHE A C 1
ATOM 744 O O . PHE A 1 92 ? -0.267 -7.693 0.573 1.00 98.62 92 PHE A O 1
ATOM 751 N N . ASN A 1 93 ? -0.943 -9.186 -0.967 1.00 98.25 93 ASN A N 1
ATOM 752 C CA . ASN A 1 93 ? -2.199 -9.510 -0.283 1.00 98.25 93 ASN A CA 1
ATOM 753 C C . ASN A 1 93 ? -1.929 -10.111 1.103 1.00 98.25 93 ASN A C 1
ATOM 755 O O . ASN A 1 93 ? -2.465 -9.610 2.088 1.00 98.25 93 ASN A O 1
ATOM 759 N N . ASP A 1 94 ? -1.051 -11.116 1.177 1.00 98.19 94 ASP A N 1
ATOM 760 C CA . ASP A 1 94 ? -0.695 -11.790 2.429 1.00 98.19 94 ASP A CA 1
ATOM 761 C C . ASP A 1 94 ? -0.058 -10.811 3.428 1.00 98.19 94 ASP A C 1
ATOM 763 O O . ASP A 1 94 ? -0.458 -10.748 4.590 1.00 98.19 94 ASP A O 1
ATOM 767 N N . GLU A 1 95 ? 0.903 -10.001 2.975 1.00 98.62 95 GLU A N 1
ATOM 768 C CA . GLU A 1 95 ? 1.590 -9.010 3.809 1.00 98.62 95 GLU A CA 1
ATOM 769 C C . GLU A 1 95 ? 0.642 -7.916 4.307 1.00 98.62 95 GLU A C 1
ATOM 771 O O . GLU A 1 95 ? 0.659 -7.573 5.490 1.00 98.62 95 GLU A O 1
ATOM 776 N N . LEU A 1 96 ? -0.212 -7.380 3.428 1.00 98.75 96 LEU A N 1
ATOM 777 C CA . LEU A 1 96 ? -1.191 -6.367 3.805 1.00 98.75 96 LEU A CA 1
ATOM 778 C C . LEU A 1 96 ? -2.204 -6.934 4.804 1.00 98.75 96 LEU A C 1
ATOM 780 O O . LEU A 1 96 ? -2.495 -6.279 5.802 1.00 98.75 96 LEU A O 1
ATOM 784 N N . GLN A 1 97 ? -2.717 -8.142 4.564 1.00 98.31 97 GLN A N 1
ATOM 785 C CA . GLN A 1 97 ? -3.671 -8.785 5.461 1.00 98.31 97 GLN A CA 1
ATOM 786 C C . GLN A 1 97 ? -3.050 -9.021 6.841 1.00 98.31 97 GLN A C 1
ATOM 788 O O . GLN A 1 97 ? -3.619 -8.589 7.842 1.00 98.31 97 GLN A O 1
ATOM 793 N N . MET A 1 98 ? -1.855 -9.619 6.907 1.00 97.88 98 MET A N 1
ATOM 794 C CA . MET A 1 98 ? -1.133 -9.796 8.173 1.00 97.88 98 MET A CA 1
ATOM 795 C C . MET A 1 98 ? -0.907 -8.463 8.895 1.00 97.88 98 MET A C 1
ATOM 797 O O . MET A 1 98 ? -1.068 -8.378 10.113 1.00 97.88 98 MET A O 1
ATOM 801 N N . LEU A 1 99 ? -0.538 -7.410 8.161 1.00 98.56 99 LEU A N 1
ATOM 802 C CA . LEU A 1 99 ? -0.319 -6.088 8.737 1.00 98.56 99 LEU A CA 1
ATOM 803 C C . LEU A 1 99 ? -1.612 -5.483 9.303 1.00 98.56 99 LEU A C 1
ATOM 805 O O . LEU A 1 99 ? -1.576 -4.946 10.406 1.00 98.56 99 LEU A O 1
ATOM 809 N N . ILE A 1 100 ? -2.742 -5.604 8.599 1.00 98.50 100 ILE A N 1
ATOM 810 C CA . ILE A 1 100 ? -4.055 -5.134 9.070 1.00 98.50 100 ILE A CA 1
ATOM 811 C C . ILE A 1 100 ? -4.421 -5.796 10.407 1.00 98.50 100 ILE A C 1
ATOM 813 O O . ILE A 1 100 ? -4.758 -5.087 11.355 1.00 98.50 100 ILE A O 1
ATOM 817 N N . P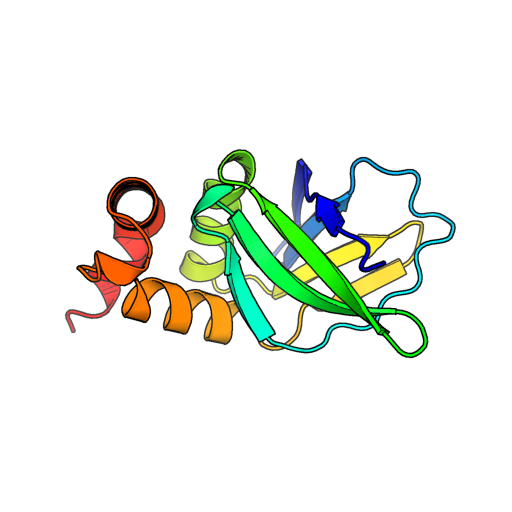HE A 1 101 ? -4.265 -7.118 10.529 1.00 97.94 101 PHE A N 1
ATOM 818 C CA . PHE A 1 101 ? -4.519 -7.830 11.790 1.00 97.94 101 PHE A CA 1
ATOM 819 C C . PHE A 1 101 ? -3.543 -7.447 12.911 1.00 97.94 101 PHE A C 1
ATOM 821 O O . PHE A 1 101 ? -3.920 -7.412 14.077 1.00 97.94 101 PHE A O 1
ATOM 828 N N . ASN A 1 102 ? -2.291 -7.113 12.585 1.00 97.81 102 ASN A N 1
ATOM 829 C CA . ASN A 1 102 ? -1.324 -6.630 13.578 1.00 97.81 102 ASN A CA 1
ATOM 830 C C . ASN A 1 102 ? -1.618 -5.202 14.080 1.00 97.81 102 ASN A C 1
ATOM 832 O O . ASN A 1 102 ? -1.136 -4.816 15.153 1.00 97.81 102 ASN A O 1
ATOM 836 N N . ILE A 1 103 ? -2.345 -4.406 13.289 1.00 98.12 103 ILE A N 1
ATOM 837 C CA . ILE A 1 103 ? -2.735 -3.028 13.616 1.00 98.12 103 ILE A CA 1
ATOM 838 C C . ILE A 1 103 ? -3.991 -3.001 14.494 1.00 98.12 103 ILE A C 1
ATOM 840 O O . ILE A 1 103 ? -4.085 -2.127 15.356 1.00 98.12 103 ILE A O 1
ATOM 844 N N . GLU A 1 104 ? -4.929 -3.931 14.300 1.00 97.19 104 GLU A N 1
ATOM 845 C CA . GLU A 1 104 ? -6.190 -3.996 15.050 1.00 97.19 104 GLU A CA 1
ATOM 846 C C . GLU A 1 104 ? -5.953 -3.941 16.572 1.00 97.19 104 GLU A C 1
ATOM 848 O O . GLU A 1 104 ? -5.198 -4.731 17.147 1.00 97.19 104 GLU A O 1
ATOM 853 N N . GLY A 1 105 ? -6.567 -2.958 17.237 1.00 97.00 105 GLY A N 1
ATOM 854 C CA . GLY A 1 105 ? -6.445 -2.730 18.677 1.00 97.00 105 GLY A CA 1
ATOM 855 C C . GLY A 1 105 ? -5.048 -2.331 19.175 1.00 97.00 105 GLY A C 1
ATOM 856 O O . GLY A 1 105 ? -4.826 -2.290 20.389 1.00 97.00 105 GLY A O 1
ATOM 857 N N . ASN A 1 106 ? -4.092 -2.044 18.286 1.00 97.56 106 ASN A N 1
ATOM 858 C CA . ASN A 1 106 ? -2.699 -1.785 18.641 1.00 97.56 106 ASN A CA 1
ATOM 859 C C . ASN A 1 106 ? -2.319 -0.305 18.496 1.00 97.56 106 ASN A C 1
ATOM 861 O O . ASN A 1 106 ? -1.659 0.109 17.540 1.00 97.56 106 ASN A O 1
ATOM 865 N N . ASP A 1 107 ? -2.644 0.486 19.520 1.00 94.44 107 ASP A N 1
ATOM 866 C CA . ASP A 1 107 ? -2.369 1.931 19.587 1.00 94.44 107 ASP A CA 1
ATOM 867 C C . ASP A 1 107 ? -0.885 2.331 19.424 1.00 94.44 107 ASP A C 1
ATOM 869 O O . ASP A 1 107 ? -0.592 3.515 19.244 1.00 94.44 107 ASP A O 1
ATOM 873 N N . ASN A 1 108 ? 0.070 1.389 19.432 1.00 96.25 108 ASN A N 1
ATOM 874 C CA . ASN A 1 108 ? 1.481 1.683 19.140 1.00 96.25 108 ASN A CA 1
ATOM 875 C C . ASN A 1 108 ? 1.709 2.163 17.696 1.00 96.25 108 ASN A C 1
ATOM 877 O O . ASN A 1 108 ? 2.723 2.806 17.432 1.00 96.25 108 ASN A O 1
ATOM 881 N N . TYR A 1 109 ? 0.770 1.889 16.785 1.00 96.12 109 TYR A N 1
ATOM 882 C CA . TYR A 1 109 ? 0.751 2.452 15.433 1.00 96.12 109 TYR A CA 1
ATOM 883 C C . TYR A 1 109 ? 0.092 3.840 15.372 1.00 96.12 109 TYR A C 1
ATOM 885 O O . TYR A 1 109 ? -0.073 4.395 14.295 1.00 96.12 109 TYR A O 1
ATOM 893 N N . GLY A 1 110 ? -0.296 4.418 16.511 1.00 97.69 110 GLY A N 1
ATOM 894 C CA . GLY A 1 110 ? -1.003 5.690 16.584 1.00 97.69 110 GLY A CA 1
ATOM 895 C C . GLY A 1 110 ? -2.512 5.514 16.426 1.00 97.69 110 GLY A C 1
ATOM 896 O O . GLY A 1 110 ? -3.004 5.029 15.410 1.00 97.69 110 GLY A O 1
ATOM 897 N N . SER A 1 111 ? -3.265 5.974 17.424 1.00 97.06 111 SER A N 1
ATOM 898 C CA . SER A 1 111 ? -4.713 5.741 17.524 1.00 97.06 111 SER A CA 1
ATOM 899 C C . SER A 1 111 ? -5.514 6.228 16.313 1.00 97.06 111 SER A C 1
ATOM 901 O O . SER A 1 111 ? -6.494 5.590 15.930 1.00 97.06 111 SER A O 1
ATOM 903 N N . LEU A 1 112 ? -5.095 7.328 15.673 1.00 98.00 112 LEU A N 1
ATOM 904 C CA . LEU A 1 112 ? -5.729 7.827 14.448 1.00 98.00 112 LEU A CA 1
ATOM 905 C C . LEU A 1 112 ? -5.590 6.830 13.290 1.00 98.00 112 LEU A C 1
ATOM 907 O O . LEU A 1 112 ? -6.571 6.563 12.601 1.00 98.00 112 LEU A O 1
ATOM 911 N N . PHE A 1 113 ? -4.388 6.287 13.088 1.00 98.44 113 PHE A N 1
ATOM 912 C CA . PHE A 1 113 ? -4.118 5.316 12.032 1.00 98.44 113 PHE A CA 1
ATOM 913 C C . PHE A 1 113 ? -4.833 3.995 12.308 1.00 98.44 113 PHE A C 1
ATOM 915 O O . PHE A 1 113 ? -5.526 3.499 11.427 1.00 98.44 113 PHE A O 1
ATOM 922 N N . VAL A 1 114 ? -4.755 3.490 13.544 1.00 98.56 114 VAL A N 1
ATOM 923 C CA . VAL A 1 114 ? -5.472 2.278 13.982 1.00 98.56 114 VAL A CA 1
ATOM 924 C C . VAL A 1 114 ? -6.969 2.410 13.709 1.00 98.56 114 VAL A C 1
ATOM 926 O O . VAL A 1 114 ? -7.535 1.601 12.984 1.00 98.56 114 VAL A O 1
ATOM 929 N N . THR A 1 115 ? -7.591 3.494 14.184 1.00 98.38 115 THR A N 1
ATOM 930 C CA . THR A 1 115 ? -9.025 3.747 13.972 1.00 98.38 115 THR A CA 1
ATOM 931 C C . THR A 1 115 ? -9.370 3.849 12.482 1.00 98.38 115 THR A C 1
ATOM 933 O O . THR A 1 115 ? -10.429 3.394 12.054 1.00 98.38 115 THR A O 1
ATOM 936 N N . ALA A 1 116 ? -8.510 4.465 11.665 1.00 98.50 116 ALA A N 1
ATOM 937 C CA . ALA A 1 116 ? -8.739 4.570 10.226 1.00 98.50 116 ALA A CA 1
ATOM 938 C C . ALA A 1 116 ? -8.681 3.198 9.534 1.00 98.50 116 ALA A C 1
ATOM 940 O O . ALA A 1 116 ? -9.541 2.908 8.703 1.00 98.50 116 ALA A O 1
ATOM 941 N N . VAL A 1 117 ? -7.708 2.356 9.897 1.00 98.50 117 VAL A N 1
ATOM 942 C CA . VAL A 1 117 ? -7.572 0.992 9.369 1.00 98.50 117 VAL A CA 1
ATOM 9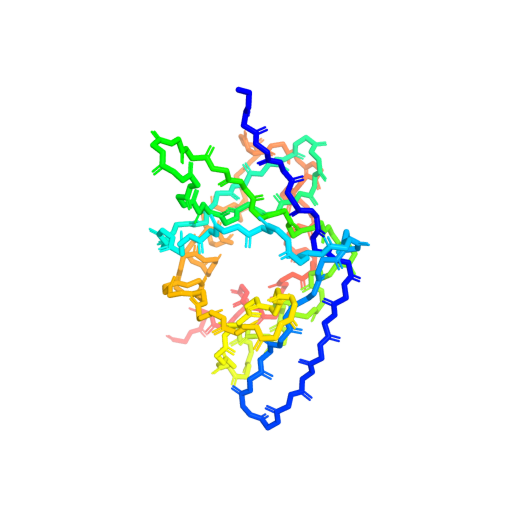43 C C . VAL A 1 117 ? -8.762 0.131 9.789 1.00 98.50 117 VAL A C 1
ATOM 945 O O . VAL A 1 117 ? -9.381 -0.489 8.931 1.00 98.50 117 VAL A O 1
ATOM 948 N N . GLU A 1 118 ? -9.145 0.143 11.066 1.00 98.12 118 GLU A N 1
ATOM 949 C CA . GLU A 1 118 ? -10.292 -0.630 11.565 1.00 98.12 118 GLU A CA 1
ATOM 950 C C . GLU A 1 118 ? -11.604 -0.254 10.866 1.00 98.12 118 GLU A C 1
ATOM 952 O O . GLU A 1 118 ? -12.401 -1.128 10.531 1.00 98.12 118 GLU A O 1
ATOM 957 N N . ASN A 1 119 ? -11.819 1.039 10.599 1.00 98.19 119 ASN A N 1
ATOM 958 C CA . ASN A 1 119 ? -13.019 1.508 9.907 1.00 98.19 119 ASN A CA 1
ATOM 959 C C . ASN A 1 119 ? -13.037 1.115 8.424 1.00 98.19 119 ASN A C 1
ATOM 961 O O . ASN A 1 119 ? -14.060 0.646 7.929 1.00 98.19 119 ASN A O 1
ATOM 965 N N . GLU A 1 120 ? -11.933 1.320 7.701 1.00 98.50 120 GLU A N 1
ATOM 966 C CA . GLU A 1 120 ? -11.883 1.057 6.257 1.00 98.50 120 GLU A CA 1
ATOM 967 C C . GLU A 1 120 ? -11.857 -0.452 5.961 1.00 98.50 120 GLU A C 1
ATOM 969 O O . GLU A 1 120 ? -12.552 -0.931 5.067 1.00 98.50 120 GLU A O 1
ATOM 974 N N . PHE A 1 121 ? -11.108 -1.224 6.754 1.00 98.19 121 PHE A N 1
ATOM 975 C CA . PHE A 1 121 ? -10.914 -2.665 6.573 1.00 98.19 121 PHE A CA 1
ATOM 976 C C . PHE A 1 121 ? -11.826 -3.517 7.464 1.00 98.19 121 PHE A C 1
ATOM 978 O O . PHE A 1 121 ? -11.600 -4.720 7.600 1.00 98.19 121 PHE A O 1
ATOM 985 N N . GLN A 1 122 ? -12.898 -2.939 8.018 1.00 97.12 122 GLN A N 1
ATOM 986 C CA . GLN A 1 122 ? -13.835 -3.627 8.915 1.00 97.12 122 GLN A CA 1
ATOM 987 C C . GLN A 1 122 ? -14.319 -4.972 8.343 1.00 97.12 122 GLN A C 1
ATOM 989 O O . GLN A 1 122 ? -14.421 -5.965 9.060 1.00 97.12 122 GLN A O 1
ATOM 994 N N . VAL A 1 123 ? -14.603 -5.022 7.038 1.00 96.00 123 VAL A N 1
ATOM 995 C CA . VAL A 1 123 ? -15.081 -6.241 6.368 1.00 96.00 123 VAL A CA 1
ATOM 996 C C . VAL A 1 123 ? -14.018 -7.338 6.267 1.00 96.00 123 VAL A C 1
ATOM 998 O O . VAL A 1 123 ? -14.369 -8.509 6.207 1.00 96.00 123 VAL A O 1
ATOM 1001 N N . ILE A 1 124 ? -12.734 -6.977 6.261 1.00 96.56 124 ILE A N 1
ATOM 1002 C CA . ILE A 1 124 ? -11.623 -7.934 6.276 1.00 96.56 124 ILE A CA 1
ATOM 1003 C C . ILE A 1 124 ? -11.451 -8.488 7.692 1.00 96.56 124 ILE A C 1
ATOM 1005 O O . ILE A 1 124 ? -11.422 -9.701 7.869 1.00 96.56 124 ILE A O 1
ATOM 1009 N N . LEU A 1 125 ? -11.436 -7.608 8.697 1.00 94.69 125 LEU A N 1
ATOM 1010 C CA . LEU A 1 125 ? -11.239 -7.974 10.105 1.00 94.69 125 LEU A CA 1
ATOM 1011 C C . LEU A 1 125 ? -12.349 -8.889 10.650 1.00 94.69 125 LEU A C 1
ATOM 1013 O O . LEU A 1 125 ? -12.099 -9.774 11.460 1.00 94.69 125 LEU A O 1
ATOM 1017 N N . GLN A 1 126 ? -13.589 -8.727 10.179 1.00 88.88 126 GLN A N 1
ATOM 1018 C CA . GLN A 1 126 ? -14.715 -9.552 10.6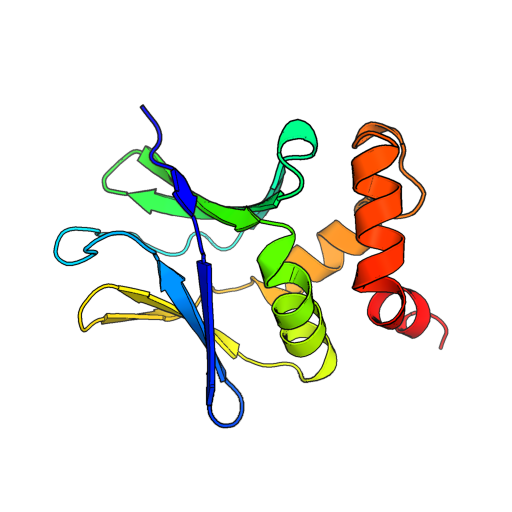33 1.00 88.88 126 GLN A CA 1
ATOM 1019 C C . GLN A 1 126 ? -14.718 -10.982 10.063 1.00 88.88 126 GLN A C 1
ATOM 1021 O O . GLN A 1 126 ? -15.336 -11.869 10.661 1.00 88.88 126 GLN A O 1
ATOM 1026 N N . ASN A 1 127 ? -14.037 -11.225 8.938 1.00 68.50 127 ASN A N 1
ATOM 1027 C CA . ASN A 1 127 ? -14.064 -12.516 8.244 1.00 68.50 127 ASN A CA 1
ATOM 1028 C C . ASN A 1 127 ? -13.216 -13.612 8.917 1.00 68.50 127 ASN A C 1
ATOM 1030 O O . ASN A 1 127 ? -13.405 -14.782 8.592 1.00 68.50 127 ASN A O 1
ATOM 1034 N N . ASP A 1 128 ? -12.377 -13.273 9.899 1.00 56.69 128 ASP A N 1
ATOM 1035 C CA . ASP A 1 128 ? -11.596 -14.240 10.692 1.00 56.69 128 ASP A CA 1
ATOM 1036 C C . ASP A 1 128 ? -12.413 -14.925 11.809 1.00 56.69 128 ASP A C 1
ATOM 1038 O O . ASP A 1 128 ? -11.898 -15.742 12.574 1.00 56.69 128 ASP A O 1
ATOM 1042 N N . THR A 1 129 ? -13.717 -14.636 11.899 1.00 41.97 129 THR A N 1
ATOM 1043 C CA . THR A 1 129 ? -14.625 -15.251 12.878 1.00 41.97 129 THR A CA 1
ATOM 1044 C C . THR A 1 129 ? -15.346 -16.477 12.294 1.00 41.97 129 THR A C 1
ATOM 1046 O O . THR A 1 129 ? -16.574 -16.469 12.184 1.00 41.97 129 THR A O 1
ATOM 1049 N N . ILE A 1 130 ? -14.623 -17.531 11.889 1.00 36.75 130 ILE A N 1
ATOM 1050 C CA . ILE A 1 130 ? -15.224 -18.836 11.519 1.00 36.75 130 ILE A CA 1
ATOM 1051 C C . ILE A 1 130 ? -14.459 -20.002 12.146 1.00 36.75 130 ILE A C 1
ATOM 1053 O O . ILE A 1 130 ? -13.244 -20.133 11.890 1.00 36.75 130 ILE A O 1
#

Sequence (130 aa):
MRNIYTVEQFEILHNELHFSLNENGAAIQITPAGQVIADSDQLSFIYLVEEGNEFSYLSFPQSIWSSLVQLLQHELTPYIVIGNERKELVNFNDELQMLIFNIEGNDNYGSLFVTAVENEFQVILQNDTI

Radius of gyration: 14.41 Å; chains: 1; bounding box: 36×30×40 Å

InterPro domains:
  IPR020908 Uncharacterised protein family UPF0738 [PF19785] (5-121)

Secondary structure (DSSP, 8-state):
---EEEEEEEEEETTEEEEEESS-GGG---EEEEEEEEETTTTEEEEEEEETTEEEEEEEEGGGHHHHHHHHHTTPEEEEEETTEEEE-TTHHHHHHHHHHHHTT-GGG-HHHHHHHHHHTHHHHGGG--

pLDDT: mean 93.04, std 10.85, range [36.75, 98.75]

Foldseek 3Di:
DAAEFEFDDWDDDDQAIETETPDLLPPFDWAQPQAWDDDLVQLWIWGWIDGPPDIHTYTGHLNCVLVVLVCQVSVGFYWYDGPPDIHTNHNPNVNVLVNLVVLAVDCVSPPVSSVSSCVSNVVSVVVVPD